Protein AF-A0A938RPZ4-F1 (afdb_monomer)

Secondary structure (DSSP, 8-state):
-------PPPPPHHHHHHHHHHHTT-------HHHHHHHHHHHHHHHHHHEEEEEEETTEEEEEE---

Nearest PDB structures (foldseek):
  8a3v-assembly1_C  TM=5.205E-01  e=1.461E+00  Vibrio cholerae

pLDDT: mean 83.16, std 11.36, range [51.19, 96.38]

Solvent-accessible surface area (backbone atoms only — not comparable to full-atom values): 4470 Å² total; per-residue (Å²): 133,85,81,76,77,78,81,77,75,88,71,59,66,68,60,54,49,53,54,51,32,58,74,68,73,43,86,76,75,72,69,52,64,65,59,54,52,51,47,41,68,74,60,31,71,76,51,45,72,45,38,45,82,72,49,74,56,96,90,43,76,43,67,49,66,74,74,136

Foldseek 3Di:
DDDDDPPDPDDDPVVVVVVVCVVVVNPPPVVPVVVQVVVCVVPDDPQNVFKDFRDADPNDTDIDGDDD

Structure (mmCIF, N/CA/C/O backbone):
data_AF-A0A938RPZ4-F1
#
_entry.id   AF-A0A938RPZ4-F1
#
loop_
_atom_site.group_PDB
_atom_site.id
_atom_site.type_symbol
_atom_site.label_atom_id
_atom_site.label_alt_id
_atom_site.label_comp_id
_atom_site.label_asym_id
_at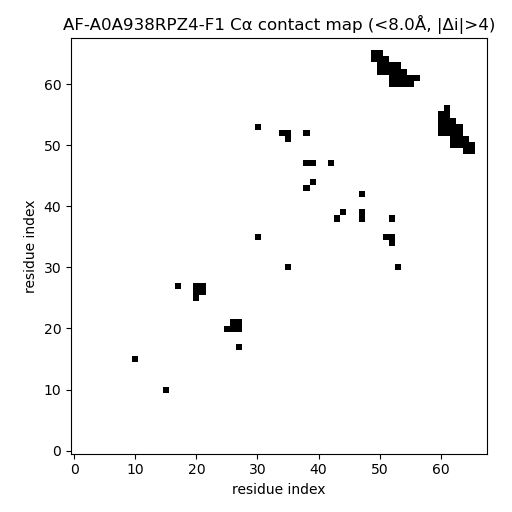om_site.label_entity_id
_atom_site.label_seq_id
_atom_site.pdbx_PDB_ins_code
_atom_site.Cartn_x
_atom_site.Cartn_y
_atom_site.Cartn_z
_atom_site.occupancy
_atom_site.B_iso_or_equiv
_atom_s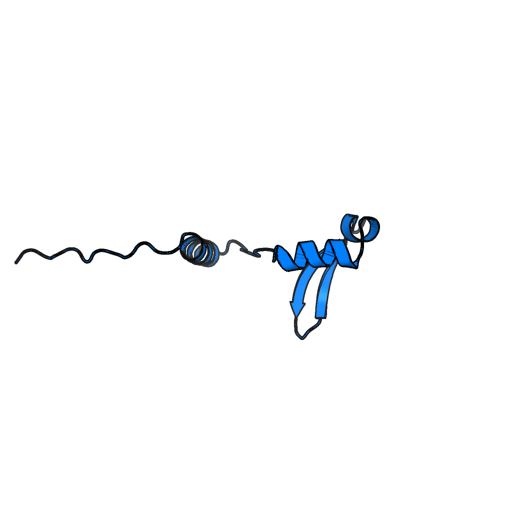ite.auth_seq_id
_atom_site.auth_comp_id
_atom_site.auth_asym_id
_atom_site.auth_atom_id
_atom_site.pdbx_PDB_model_num
ATOM 1 N N . MET A 1 1 ? -20.972 5.810 53.567 1.00 51.19 1 MET A N 1
ATOM 2 C CA . MET A 1 1 ? -21.475 5.316 52.261 1.00 51.19 1 MET A CA 1
ATOM 3 C C . MET A 1 1 ? -20.280 4.937 51.378 1.00 51.19 1 MET A C 1
ATOM 5 O O . MET A 1 1 ? -19.556 5.813 50.923 1.00 51.19 1 MET A O 1
ATOM 9 N N . ARG A 1 2 ? -19.976 3.638 51.228 1.00 60.78 2 ARG A N 1
ATOM 10 C CA . ARG A 1 2 ? -18.765 3.150 50.536 1.00 60.78 2 ARG A CA 1
ATOM 11 C C . ARG A 1 2 ? -18.956 3.288 49.020 1.00 60.78 2 ARG A C 1
ATOM 13 O O . ARG A 1 2 ? -19.787 2.587 48.448 1.00 60.78 2 ARG A O 1
ATOM 20 N N . ARG A 1 3 ? -18.226 4.202 48.369 1.00 62.12 3 ARG A N 1
ATOM 21 C CA . ARG A 1 3 ? -18.261 4.371 46.904 1.00 62.12 3 ARG A CA 1
ATOM 22 C C . ARG A 1 3 ? -17.776 3.073 46.247 1.00 62.12 3 ARG A C 1
ATOM 24 O O . ARG A 1 3 ? -16.594 2.752 46.321 1.00 62.12 3 ARG A O 1
ATOM 31 N N . ARG A 1 4 ? -18.683 2.308 45.629 1.00 62.69 4 ARG A N 1
ATOM 32 C CA . ARG A 1 4 ? -18.313 1.192 44.747 1.00 62.69 4 ARG A CA 1
ATOM 33 C C . ARG A 1 4 ? -17.569 1.781 43.550 1.00 62.69 4 ARG A C 1
ATOM 35 O O . ARG A 1 4 ? -18.159 2.506 42.753 1.00 62.69 4 ARG A O 1
ATOM 42 N N . THR A 1 5 ? -16.280 1.489 43.435 1.00 65.94 5 THR A N 1
ATOM 43 C CA . THR A 1 5 ? -15.488 1.791 42.244 1.00 65.94 5 THR A CA 1
ATOM 44 C C . THR A 1 5 ? -16.108 1.055 41.056 1.00 65.94 5 THR A C 1
ATOM 46 O O . THR A 1 5 ? -16.186 -0.174 41.039 1.00 65.94 5 THR A O 1
ATOM 49 N N . LYS A 1 6 ? -16.629 1.812 40.080 1.00 69.75 6 LYS A N 1
ATOM 50 C CA . LYS A 1 6 ? -17.129 1.262 38.813 1.00 69.75 6 LYS A CA 1
ATOM 51 C C . LYS A 1 6 ? -16.003 0.439 38.185 1.00 69.75 6 LYS A C 1
ATOM 53 O O . LYS A 1 6 ? -14.920 0.967 37.949 1.00 69.75 6 LYS A O 1
ATOM 58 N N . ARG A 1 7 ? -16.257 -0.845 37.922 1.00 67.44 7 ARG A N 1
ATOM 59 C CA . ARG A 1 7 ? -15.331 -1.697 37.168 1.00 67.44 7 ARG A CA 1
ATOM 60 C C . ARG A 1 7 ? -15.257 -1.153 35.742 1.00 67.44 7 ARG A C 1
ATOM 62 O O . ARG A 1 7 ? -16.235 -1.238 35.003 1.00 67.44 7 ARG A O 1
ATOM 69 N N . VAL A 1 8 ? -14.132 -0.537 35.395 1.00 73.75 8 VAL A N 1
ATOM 70 C CA . VAL A 1 8 ? -13.849 -0.093 34.027 1.00 73.75 8 VAL A CA 1
ATOM 71 C C . VAL A 1 8 ? -13.694 -1.352 33.177 1.00 73.75 8 VAL A C 1
ATOM 73 O O . VAL A 1 8 ? -12.928 -2.245 33.537 1.00 73.75 8 VAL A O 1
ATOM 76 N N . LYS A 1 9 ? -14.482 -1.472 32.104 1.00 79.62 9 LYS A N 1
ATOM 77 C CA . LYS A 1 9 ? -14.331 -2.584 31.160 1.00 79.62 9 LYS A CA 1
ATOM 78 C C . LYS A 1 9 ? -12.959 -2.463 30.483 1.00 79.62 9 LYS A C 1
ATOM 80 O O . LYS A 1 9 ? -12.593 -1.347 30.121 1.00 79.62 9 LYS A O 1
ATOM 85 N N . PRO A 1 10 ? -12.214 -3.566 30.303 1.00 78.94 10 PRO A N 1
ATOM 86 C CA . PRO A 1 10 ? -11.002 -3.535 29.497 1.00 78.94 10 PRO A CA 1
ATOM 87 C C . PRO A 1 10 ? -11.353 -3.097 28.067 1.00 78.94 10 PRO A C 1
ATOM 89 O O . PRO A 1 10 ? -12.264 -3.651 27.452 1.00 78.94 10 PRO A O 1
ATOM 92 N N . GLU A 1 11 ? -10.667 -2.068 27.574 1.00 82.50 11 GLU A N 1
ATOM 93 C CA . GLU A 1 11 ? -10.761 -1.596 26.189 1.00 82.50 11 GLU A CA 1
ATOM 94 C C . GLU A 1 11 ? -9.782 -2.391 25.306 1.00 82.50 11 GLU A C 1
ATOM 96 O O . GLU A 1 11 ? -8.762 -2.895 25.785 1.00 82.50 11 GLU A O 1
ATOM 101 N N . ILE A 1 12 ? -10.082 -2.516 24.010 1.00 88.06 12 ILE A N 1
ATOM 102 C CA . ILE A 1 12 ? -9.199 -3.195 23.056 1.00 88.06 12 ILE A CA 1
ATOM 103 C C . ILE A 1 12 ? -7.909 -2.377 22.922 1.00 88.06 12 ILE A C 1
ATOM 105 O O . ILE A 1 12 ? -7.942 -1.159 22.744 1.00 88.06 12 ILE A O 1
ATOM 109 N N . LEU A 1 13 ? -6.754 -3.048 22.977 1.00 84.00 13 LEU A N 1
ATOM 110 C CA . LEU A 1 13 ? -5.446 -2.388 22.917 1.00 84.00 13 LEU A CA 1
ATOM 111 C C . LEU A 1 13 ? -5.285 -1.523 21.657 1.00 84.00 13 LEU A C 1
ATOM 113 O O . LEU A 1 13 ? -4.726 -0.433 21.736 1.00 84.00 13 LEU A O 1
ATOM 117 N N . GLY A 1 14 ? -5.807 -1.985 20.518 1.00 81.25 14 GLY A N 1
ATOM 118 C CA . GLY A 1 14 ? -5.820 -1.224 19.267 1.00 81.25 14 GLY A CA 1
ATOM 119 C C . GLY A 1 14 ? -6.532 0.125 19.398 1.00 81.25 14 GLY A C 1
ATOM 120 O O . GLY A 1 14 ? -5.979 1.145 18.988 1.00 81.25 14 GLY A O 1
ATOM 121 N N . ASP A 1 15 ? -7.698 0.151 20.044 1.00 82.88 15 ASP A N 1
ATOM 122 C CA . ASP A 1 15 ? -8.497 1.368 20.228 1.00 82.88 15 ASP A CA 1
ATOM 123 C C . ASP A 1 15 ? -7.793 2.357 21.167 1.00 82.88 15 ASP A C 1
ATOM 125 O O . ASP A 1 15 ? -7.708 3.558 20.884 1.00 82.88 15 ASP A O 1
ATOM 129 N N . ILE A 1 16 ? -7.211 1.848 22.260 1.00 87.75 16 ILE A N 1
ATOM 130 C CA . ILE A 1 16 ? -6.415 2.654 23.194 1.00 87.75 16 ILE A CA 1
ATOM 131 C C . ILE A 1 16 ? -5.185 3.235 22.487 1.00 87.75 16 ILE A C 1
ATOM 133 O O . ILE A 1 16 ? -4.902 4.429 22.622 1.00 87.75 16 ILE A O 1
ATOM 137 N N . LEU A 1 17 ? -4.455 2.418 21.723 1.00 84.31 17 LEU A N 1
ATOM 138 C CA . LEU A 1 17 ? -3.259 2.848 21.000 1.00 84.31 17 LEU A CA 1
ATOM 139 C C . LEU A 1 17 ? -3.593 3.936 19.983 1.00 84.31 17 LEU A C 1
ATOM 141 O O . LEU A 1 17 ? -2.948 4.982 19.995 1.00 84.31 17 LEU A O 1
ATOM 145 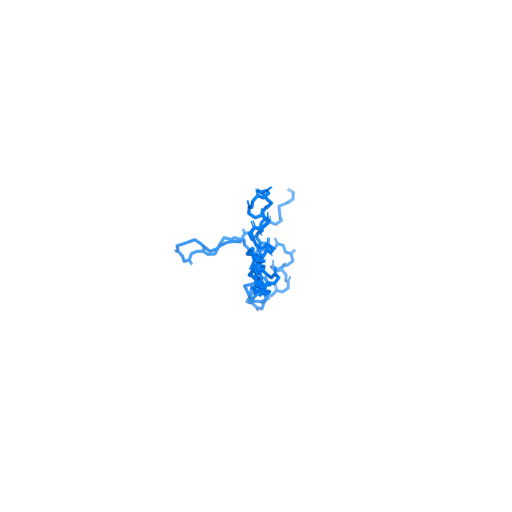N N . GLN A 1 18 ? -4.634 3.752 19.169 1.00 82.50 18 GLN A N 1
ATOM 146 C CA . GLN A 1 18 ? -5.077 4.779 18.223 1.00 82.50 18 GLN A CA 1
ATOM 147 C C . GLN A 1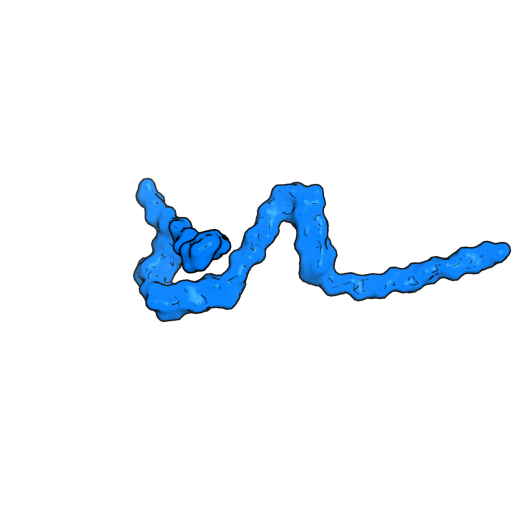 18 ? -5.413 6.095 18.931 1.00 82.50 18 GLN A C 1
ATOM 149 O O . GLN A 1 18 ? -4.959 7.165 18.516 1.00 82.50 18 GLN A O 1
ATOM 154 N N . LYS A 1 19 ? -6.163 6.026 20.037 1.00 84.06 19 LYS A N 1
ATOM 155 C CA . LYS A 1 19 ? -6.542 7.198 20.835 1.00 84.06 19 LYS A CA 1
ATOM 156 C C . LYS A 1 19 ? -5.323 7.926 21.408 1.00 84.06 19 LYS A C 1
ATOM 158 O O . LYS A 1 19 ? -5.266 9.156 21.358 1.00 84.06 19 LYS A O 1
ATOM 163 N N . ILE A 1 20 ? -4.343 7.190 21.934 1.00 88.25 20 ILE A N 1
ATOM 164 C CA . ILE A 1 20 ? -3.115 7.762 22.505 1.00 88.25 20 ILE A CA 1
ATOM 165 C C . ILE A 1 20 ? -2.231 8.371 21.415 1.00 88.25 20 ILE A C 1
ATOM 167 O O . ILE A 1 20 ? -1.749 9.490 21.590 1.00 88.25 20 ILE A O 1
ATOM 171 N N . LEU A 1 21 ? -2.032 7.674 20.295 1.00 85.81 21 LEU A N 1
ATOM 172 C CA . LEU A 1 21 ? -1.199 8.150 19.190 1.00 85.81 21 LEU A CA 1
ATOM 173 C C . LEU A 1 21 ? -1.780 9.426 18.577 1.00 85.81 21 LEU A C 1
ATOM 175 O O . LEU A 1 21 ? -1.055 10.408 18.419 1.00 85.81 21 LEU A O 1
ATOM 179 N N . LYS A 1 22 ? -3.105 9.470 18.379 1.00 81.88 22 LYS A N 1
ATOM 180 C CA . LYS A 1 22 ? -3.817 10.686 17.970 1.00 81.88 22 LYS A CA 1
ATOM 181 C C . LYS A 1 22 ? -3.630 11.822 18.980 1.00 81.88 22 LYS A C 1
ATOM 183 O O . LYS A 1 22 ? -3.314 12.935 18.580 1.00 81.88 22 LYS A O 1
ATOM 188 N N . LYS A 1 23 ? -3.771 11.552 20.287 1.00 88.50 23 LYS A N 1
ATOM 189 C CA .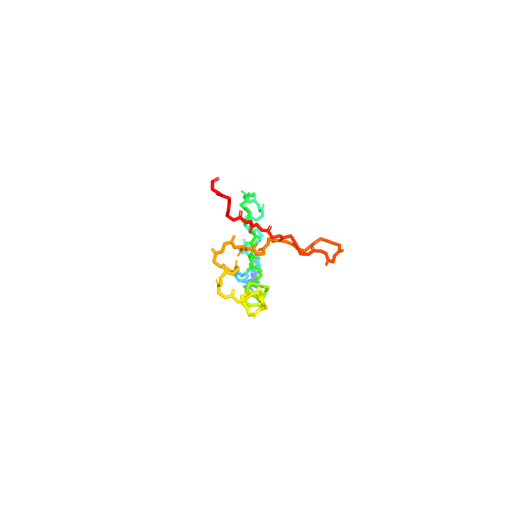 LYS A 1 23 ? -3.576 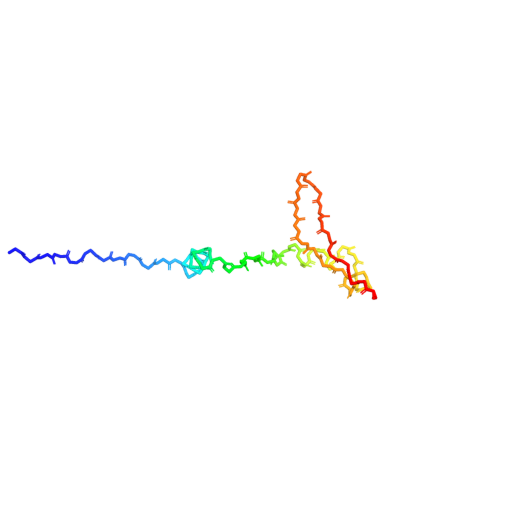12.563 21.350 1.00 88.50 23 LYS A CA 1
ATOM 190 C C . LYS A 1 23 ? -2.158 13.140 21.360 1.00 88.50 23 LYS A C 1
ATOM 192 O O . LYS A 1 23 ? -1.978 14.299 21.714 1.00 88.50 23 LYS A O 1
ATOM 197 N N . ARG A 1 24 ? -1.155 12.335 21.005 1.00 86.62 24 ARG A N 1
ATOM 198 C CA . ARG A 1 24 ? 0.253 12.749 20.966 1.00 86.62 24 ARG A CA 1
ATOM 199 C C . ARG A 1 24 ? 0.684 13.339 19.620 1.00 86.62 24 ARG A C 1
ATOM 201 O O . ARG A 1 24 ? 1.871 13.591 19.456 1.00 86.62 24 ARG A O 1
ATOM 208 N N . ASN A 1 25 ? -0.240 13.543 18.674 1.00 75.19 25 ASN A N 1
ATOM 209 C CA . ASN A 1 25 ? 0.071 13.931 17.292 1.00 75.19 25 ASN A CA 1
ATOM 210 C C . ASN A 1 25 ? 1.118 13.020 16.632 1.00 75.19 25 ASN A C 1
ATOM 212 O O . ASN A 1 25 ? 1.854 13.447 15.747 1.00 75.19 25 ASN A O 1
ATOM 216 N N . ILE A 1 26 ? 1.188 11.757 17.058 1.00 76.31 26 ILE A N 1
ATOM 217 C CA . ILE A 1 26 ? 2.047 10.771 16.418 1.00 76.31 26 ILE A CA 1
ATOM 218 C C . ILE A 1 26 ? 1.268 10.2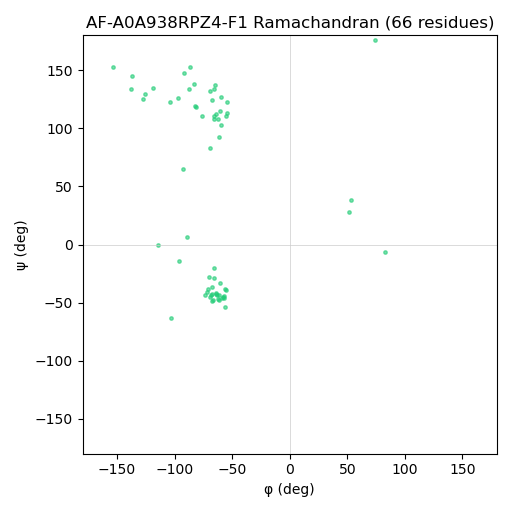65 15.206 1.00 76.31 26 ILE A C 1
ATOM 220 O O . ILE A 1 26 ? 0.171 9.725 15.394 1.00 76.31 26 ILE A O 1
ATOM 224 N N . PRO A 1 27 ? 1.788 10.430 13.976 1.00 65.12 27 PRO A N 1
ATOM 225 C CA . PRO A 1 27 ? 1.130 9.919 12.787 1.00 65.12 27 PRO A CA 1
ATOM 226 C C . PRO A 1 27 ? 0.990 8.402 12.905 1.00 65.12 27 PRO A C 1
ATOM 228 O O . PRO A 1 27 ? 1.942 7.649 12.730 1.00 65.12 27 PRO A O 1
ATOM 231 N N . HIS A 1 28 ? -0.214 7.939 13.225 1.00 65.50 28 HIS A N 1
ATOM 232 C CA . HIS A 1 28 ? -0.565 6.533 13.134 1.00 65.50 28 HIS A CA 1
ATOM 233 C C . HIS A 1 28 ? -1.188 6.295 11.764 1.00 65.50 28 HIS A C 1
ATOM 235 O O . HIS A 1 28 ? -2.374 5.999 11.634 1.00 65.50 28 HIS A O 1
ATOM 241 N N . THR A 1 29 ? -0.383 6.469 10.717 1.00 62.53 29 THR A N 1
ATOM 242 C CA . THR A 1 29 ? -0.670 5.845 9.429 1.00 62.53 29 THR A CA 1
ATOM 243 C C . THR A 1 29 ? -0.447 4.359 9.641 1.00 62.53 29 THR A C 1
ATOM 245 O O . THR A 1 29 ? 0.646 3.844 9.416 1.00 62.53 29 THR A O 1
ATOM 248 N N . SER A 1 30 ? -1.458 3.674 10.176 1.00 60.03 30 SER A N 1
ATOM 249 C CA . SER A 1 30 ? -1.524 2.226 10.065 1.00 60.03 30 SER A CA 1
ATOM 250 C C . SER A 1 30 ? -1.597 1.961 8.569 1.00 60.03 30 SER A C 1
ATOM 252 O O . SER A 1 30 ? -2.661 2.099 7.968 1.00 60.03 30 SER A O 1
ATOM 254 N N . THR A 1 31 ? -0.439 1.755 7.935 1.00 63.12 31 THR A N 1
ATOM 255 C CA . THR A 1 31 ? -0.379 1.365 6.534 1.00 63.12 31 THR A CA 1
ATOM 256 C C . THR A 1 31 ? -1.231 0.123 6.442 1.00 63.12 31 THR A C 1
ATOM 258 O O . THR A 1 31 ? -0.914 -0.889 7.073 1.00 63.12 31 THR A O 1
ATOM 261 N N . ASP A 1 32 ? -2.351 0.236 5.735 1.00 75.62 32 ASP A N 1
ATOM 262 C CA . ASP A 1 32 ? -3.293 -0.855 5.612 1.00 75.62 32 ASP A CA 1
ATOM 263 C C . ASP A 1 32 ? -2.528 -2.066 5.065 1.00 75.62 32 ASP A C 1
ATOM 265 O O . ASP A 1 32 ? -2.026 -2.080 3.938 1.00 75.62 32 ASP A O 1
ATOM 269 N N . ARG A 1 33 ? -2.365 -3.073 5.925 1.00 81.19 33 ARG A N 1
ATOM 270 C CA . ARG A 1 33 ? -1.554 -4.249 5.625 1.00 81.19 33 ARG A CA 1
ATOM 271 C C . ARG A 1 33 ? -2.174 -5.046 4.483 1.00 81.19 33 ARG A C 1
ATOM 273 O O . ARG A 1 33 ? -1.446 -5.686 3.726 1.00 81.19 33 ARG A O 1
ATOM 280 N N . HIS A 1 34 ? -3.497 -4.977 4.339 1.00 85.06 34 HIS A N 1
ATOM 281 C CA . HIS A 1 34 ? -4.203 -5.536 3.200 1.00 85.06 34 HIS A CA 1
ATOM 282 C C . HIS A 1 34 ? -3.859 -4.758 1.926 1.00 85.06 34 HIS A C 1
ATOM 284 O O . HIS A 1 34 ? -3.439 -5.375 0.950 1.00 85.06 34 HIS A O 1
ATOM 290 N N . LEU A 1 35 ? -3.919 -3.421 1.949 1.00 87.00 35 LEU A N 1
ATOM 291 C CA . LEU A 1 35 ? -3.520 -2.582 0.810 1.00 87.00 35 LEU A CA 1
ATOM 292 C C . LEU A 1 35 ? -2.071 -2.847 0.377 1.00 87.00 35 LEU A C 1
ATOM 294 O O . LEU A 1 35 ? -1.804 -3.011 -0.811 1.00 87.00 35 LEU A O 1
ATOM 298 N N . LEU A 1 36 ? -1.143 -2.949 1.328 1.00 88.81 36 LEU A N 1
ATOM 299 C CA . LEU A 1 36 ? 0.268 -3.219 1.051 1.00 88.81 36 LEU A CA 1
ATOM 300 C C . LEU A 1 36 ? 0.485 -4.604 0.417 1.00 88.81 36 LEU A C 1
ATOM 302 O O . LEU A 1 36 ? 1.264 -4.746 -0.528 1.00 88.81 36 LEU A O 1
ATOM 306 N N . ASN A 1 37 ? -0.220 -5.626 0.908 1.00 91.31 37 ASN A N 1
ATOM 307 C CA . ASN A 1 37 ? -0.153 -6.973 0.343 1.00 91.31 37 ASN A CA 1
ATOM 308 C C . ASN A 1 37 ? -0.776 -7.041 -1.056 1.00 91.31 37 ASN A C 1
ATOM 310 O O . ASN A 1 37 ? -0.190 -7.646 -1.954 1.00 91.31 37 ASN A O 1
ATOM 314 N N . THR A 1 38 ? -1.930 -6.405 -1.253 1.00 92.69 38 THR A N 1
ATOM 315 C CA . THR A 1 38 ? -2.603 -6.332 -2.554 1.00 92.69 38 THR A CA 1
ATOM 316 C C . THR A 1 38 ? -1.755 -5.574 -3.567 1.00 92.69 38 THR A C 1
ATOM 318 O O . THR A 1 38 ? -1.579 -6.058 -4.681 1.00 92.69 38 THR A O 1
ATOM 321 N N . TRP A 1 39 ? -1.143 -4.453 -3.169 1.00 93.62 39 TRP A N 1
ATOM 322 C CA . TRP A 1 39 ? -0.224 -3.694 -4.017 1.00 93.62 39 TRP A CA 1
ATOM 323 C C . TRP A 1 39 ? 0.929 -4.565 -4.515 1.00 93.62 39 TRP A C 1
ATOM 325 O O . TRP A 1 39 ? 1.106 -4.700 -5.721 1.00 93.62 39 TRP A O 1
ATOM 335 N N . ARG A 1 40 ? 1.653 -5.240 -3.606 1.00 93.94 40 ARG A N 1
ATOM 336 C CA . ARG A 1 40 ? 2.768 -6.137 -3.971 1.00 93.94 40 ARG A CA 1
ATOM 337 C C . ARG A 1 40 ? 2.363 -7.221 -4.967 1.00 93.94 40 ARG A C 1
ATOM 339 O O . ARG A 1 40 ? 3.143 -7.535 -5.860 1.00 93.94 40 ARG A O 1
ATOM 346 N N . ARG A 1 41 ? 1.165 -7.794 -4.814 1.00 96.19 41 ARG A N 1
ATOM 347 C CA . ARG A 1 41 ? 0.641 -8.813 -5.737 1.00 96.19 41 ARG A CA 1
ATOM 348 C C . ARG A 1 41 ? 0.271 -8.231 -7.100 1.00 96.19 41 ARG A C 1
ATOM 350 O O . ARG A 1 41 ? 0.508 -8.890 -8.101 1.00 96.19 41 ARG A O 1
ATOM 357 N N . ALA A 1 42 ? -0.294 -7.025 -7.132 1.00 96.19 42 ALA A N 1
ATOM 358 C CA . ALA A 1 42 ? -0.753 -6.386 -8.361 1.00 96.19 42 ALA A CA 1
ATOM 359 C C . ALA A 1 42 ? 0.402 -5.878 -9.236 1.00 96.19 42 ALA A C 1
ATOM 361 O O . ALA A 1 42 ? 0.375 -6.068 -10.447 1.00 96.19 42 ALA A O 1
ATOM 362 N N . VAL A 1 43 ? 1.411 -5.240 -8.634 1.00 95.88 43 VAL A N 1
ATOM 363 C CA . VAL A 1 43 ? 2.500 -4.586 -9.388 1.00 95.88 43 VAL A CA 1
ATOM 364 C C . VAL A 1 43 ? 3.752 -5.449 -9.542 1.00 95.88 43 VAL A C 1
ATOM 366 O O . VAL A 1 43 ? 4.627 -5.141 -10.349 1.00 95.88 43 VAL A O 1
ATOM 369 N N . GLY A 1 44 ? 3.860 -6.526 -8.764 1.00 96.38 44 GLY A N 1
ATOM 370 C CA . GLY A 1 44 ? 5.019 -7.409 -8.775 1.00 96.38 44 GLY A CA 1
ATOM 371 C C . GLY A 1 44 ? 6.268 -6.821 -8.095 1.00 96.38 44 GLY A C 1
ATOM 372 O O . GLY A 1 44 ? 6.280 -5.678 -7.627 1.00 96.38 44 GLY A O 1
ATOM 373 N N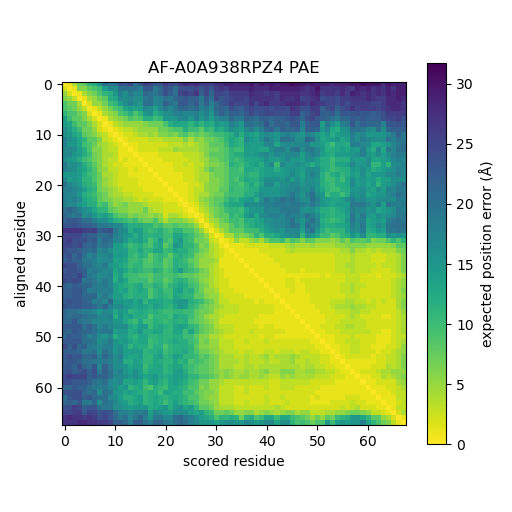 . PRO A 1 45 ? 7.347 -7.617 -8.003 1.00 95.06 45 PRO A N 1
ATOM 374 C CA . PRO A 1 45 ? 8.502 -7.305 -7.162 1.00 95.06 45 PRO A CA 1
ATOM 375 C C . PRO A 1 45 ? 9.302 -6.082 -7.628 1.00 95.06 45 PRO A C 1
ATOM 377 O O . PRO A 1 45 ? 9.770 -5.321 -6.788 1.00 95.06 45 PRO A O 1
ATOM 380 N N . GLN A 1 46 ? 9.438 -5.858 -8.940 1.00 94.81 46 GLN A N 1
ATOM 381 C CA . GLN A 1 46 ? 10.243 -4.750 -9.475 1.00 94.81 46 GLN A CA 1
ATOM 382 C C . GLN A 1 46 ? 9.639 -3.382 -9.140 1.00 94.81 46 GLN A C 1
ATOM 384 O O . GLN A 1 46 ? 10.334 -2.504 -8.636 1.00 94.81 46 GLN A O 1
ATOM 389 N N . ILE A 1 47 ? 8.332 -3.213 -9.360 1.00 95.19 47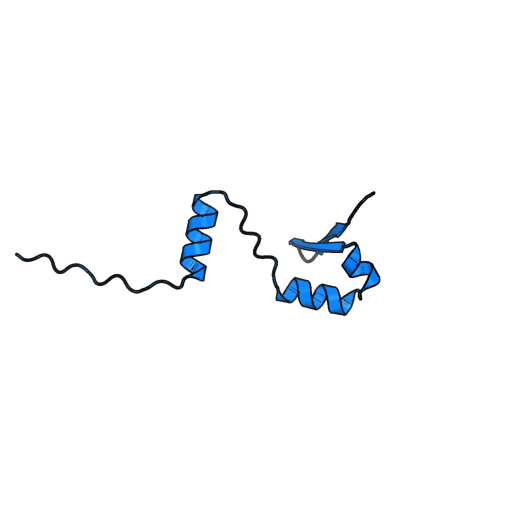 ILE A N 1
ATOM 390 C CA . ILE A 1 47 ? 7.638 -1.955 -9.058 1.00 95.19 47 ILE A CA 1
ATOM 391 C C . ILE A 1 47 ? 7.498 -1.787 -7.541 1.00 95.19 47 ILE A C 1
ATOM 393 O O . ILE A 1 47 ? 7.741 -0.701 -7.017 1.00 95.19 47 ILE A O 1
ATOM 397 N N . ALA A 1 48 ? 7.176 -2.856 -6.805 1.00 94.56 48 ALA A N 1
ATOM 398 C CA . ALA A 1 48 ? 7.046 -2.800 -5.348 1.00 94.56 48 ALA A CA 1
ATOM 399 C C . ALA A 1 48 ? 8.370 -2.507 -4.618 1.00 94.56 48 ALA A C 1
ATOM 401 O O . ALA A 1 48 ? 8.339 -2.067 -3.471 1.00 94.56 48 ALA A O 1
ATOM 402 N N . ALA A 1 49 ? 9.522 -2.735 -5.257 1.00 94.25 49 ALA A N 1
ATOM 403 C CA . ALA A 1 49 ? 10.824 -2.385 -4.694 1.00 94.25 49 ALA A CA 1
ATOM 404 C C . ALA A 1 49 ? 11.055 -0.867 -4.632 1.00 94.25 49 ALA A C 1
ATOM 406 O O . ALA A 1 49 ? 11.783 -0.398 -3.763 1.00 94.25 49 ALA A O 1
ATOM 407 N N . GLN A 1 50 ? 10.430 -0.106 -5.536 1.00 95.12 50 GLN A N 1
ATOM 408 C CA . GLN A 1 50 ? 10.624 1.343 -5.663 1.00 95.12 50 GLN A CA 1
ATOM 409 C C . GLN A 1 50 ? 9.373 2.156 -5.323 1.00 95.12 50 GLN A C 1
ATOM 411 O O . GLN A 1 50 ? 9.395 3.382 -5.397 1.00 95.12 50 GLN A O 1
ATOM 416 N N . THR A 1 51 ? 8.266 1.496 -4.974 1.00 94.38 51 THR A N 1
ATOM 417 C CA . THR A 1 51 ? 6.981 2.161 -4.756 1.00 94.38 51 THR A CA 1
ATOM 418 C C . THR A 1 51 ? 6.255 1.639 -3.525 1.00 94.38 51 THR A C 1
ATOM 420 O O . THR A 1 51 ? 6.292 0.448 -3.215 1.00 94.38 51 THR A O 1
ATOM 423 N N . SER A 1 52 ? 5.547 2.526 -2.824 1.00 90.94 52 SER A N 1
ATOM 424 C CA . SER A 1 52 ? 4.721 2.160 -1.670 1.00 90.94 52 SER A CA 1
ATOM 425 C C . SER A 1 52 ? 3.376 2.897 -1.677 1.00 90.94 52 SER A C 1
ATOM 427 O O . SER A 1 52 ? 3.347 4.107 -1.913 1.00 90.94 52 SER A O 1
ATOM 429 N N . PRO A 1 53 ? 2.248 2.200 -1.438 1.00 91.31 53 PRO A N 1
ATOM 430 C CA . PRO A 1 53 ? 0.941 2.840 -1.363 1.00 91.31 53 PRO A CA 1
ATOM 431 C C . PRO A 1 53 ? 0.859 3.710 -0.104 1.00 91.31 53 PRO A C 1
ATOM 433 O O . PRO A 1 53 ? 1.205 3.260 0.988 1.00 91.31 53 PRO A O 1
ATOM 436 N N . ASP A 1 54 ? 0.391 4.946 -0.257 1.00 87.44 54 ASP A N 1
ATOM 437 C CA . ASP A 1 54 ? 0.285 5.923 0.833 1.00 87.44 54 ASP A CA 1
ATOM 438 C C . ASP A 1 54 ? -1.161 6.059 1.313 1.00 87.44 54 ASP A C 1
ATOM 440 O O . ASP A 1 54 ? -1.509 5.724 2.444 1.00 87.44 54 ASP A O 1
ATOM 444 N N . THR A 1 55 ? -2.042 6.524 0.427 1.00 85.00 55 THR A N 1
ATOM 445 C CA . THR A 1 55 ? -3.429 6.832 0.778 1.00 85.00 55 THR A CA 1
ATOM 446 C C . THR A 1 55 ? -4.344 6.720 -0.431 1.00 85.00 55 THR A C 1
ATOM 448 O O . THR A 1 55 ? -3.917 6.936 -1.563 1.00 85.00 55 THR A O 1
ATOM 451 N N . VAL A 1 56 ? -5.619 6.420 -0.196 1.00 85.31 56 VAL A N 1
ATOM 452 C CA . VAL A 1 56 ? -6.662 6.491 -1.222 1.00 85.31 56 VAL A CA 1
ATOM 453 C C . VAL A 1 56 ? -7.488 7.748 -0.976 1.00 85.31 56 VAL A C 1
ATOM 455 O O . VAL A 1 56 ? -8.069 7.915 0.095 1.00 85.31 56 VAL A O 1
ATOM 458 N N . LYS A 1 57 ? -7.568 8.637 -1.968 1.00 86.00 57 LYS A N 1
ATOM 459 C CA . LYS A 1 57 ? -8.422 9.831 -1.918 1.00 86.00 57 LYS A CA 1
ATOM 460 C C . LYS A 1 57 ? -9.293 9.875 -3.162 1.00 86.00 57 LYS A C 1
ATOM 462 O O . LYS A 1 57 ? -8.778 9.854 -4.272 1.00 86.00 57 LYS A O 1
ATOM 467 N N . ARG A 1 58 ? -10.613 9.969 -2.963 1.00 91.00 58 ARG A N 1
ATOM 468 C CA . ARG A 1 58 ? -11.612 10.070 -4.047 1.00 91.00 58 ARG A CA 1
ATOM 469 C C . ARG A 1 58 ? -11.491 8.946 -5.094 1.00 91.00 58 ARG A C 1
ATOM 471 O O . ARG A 1 58 ? -11.630 9.193 -6.281 1.00 91.00 58 ARG A O 1
ATOM 478 N N . GLY A 1 59 ? -11.198 7.724 -4.644 1.00 88.88 59 GLY A N 1
ATOM 479 C CA . GLY A 1 59 ? -11.004 6.562 -5.521 1.00 88.88 59 GLY A CA 1
ATOM 480 C C . GLY A 1 59 ? -9.606 6.441 -6.140 1.00 88.88 59 GLY A C 1
ATOM 481 O O . GLY A 1 59 ? -9.303 5.409 -6.727 1.00 88.88 59 GLY A O 1
ATOM 482 N N . THR A 1 60 ? -8.729 7.432 -5.963 1.00 91.81 60 THR A N 1
ATOM 483 C CA . THR A 1 60 ? -7.356 7.398 -6.483 1.00 91.81 60 THR A CA 1
ATOM 484 C C . THR A 1 60 ? -6.377 6.941 -5.408 1.00 91.81 60 THR A C 1
ATOM 486 O O . THR A 1 60 ? -6.318 7.543 -4.332 1.00 91.81 60 THR A O 1
ATOM 489 N N . LEU A 1 61 ? -5.588 5.903 -5.702 1.00 91.00 61 LEU A N 1
ATOM 490 C CA . LEU A 1 61 ? -4.470 5.468 -4.864 1.00 91.00 61 LEU A CA 1
ATOM 491 C C . LEU A 1 61 ? -3.237 6.337 -5.141 1.00 91.00 61 LEU A C 1
ATOM 493 O O . LEU A 1 61 ? -2.711 6.353 -6.250 1.00 91.00 61 LEU A O 1
ATOM 497 N N . PHE A 1 62 ? -2.769 7.038 -4.114 1.00 90.88 62 PHE A N 1
ATOM 498 C CA . PHE A 1 62 ? -1.518 7.784 -4.129 1.00 90.88 62 PHE A CA 1
ATOM 499 C C . PHE A 1 62 ? -0.375 6.866 -3.711 1.00 90.88 62 PHE A C 1
ATOM 501 O O . PHE A 1 62 ? -0.475 6.140 -2.717 1.00 90.88 62 PHE A O 1
ATOM 508 N N . VAL A 1 63 ? 0.713 6.917 -4.472 1.00 92.50 63 VAL A N 1
ATOM 509 C CA . VAL A 1 63 ? 1.865 6.030 -4.329 1.00 92.50 63 VAL A CA 1
ATOM 510 C C . VAL A 1 63 ? 3.114 6.883 -4.168 1.00 92.50 63 VAL A C 1
ATOM 512 O O . VAL A 1 63 ? 3.348 7.801 -4.952 1.00 92.50 63 VAL A O 1
ATOM 515 N N . ARG A 1 64 ? 3.919 6.586 -3.148 1.00 92.38 64 ARG A N 1
ATOM 516 C CA . ARG A 1 64 ? 5.252 7.170 -2.988 1.00 92.38 64 ARG A CA 1
ATOM 517 C C . ARG A 1 64 ? 6.237 6.390 -3.836 1.00 92.38 64 ARG A C 1
ATOM 519 O O . ARG A 1 64 ? 6.191 5.161 -3.836 1.00 92.38 64 ARG A O 1
ATOM 526 N N . VAL A 1 65 ? 7.129 7.106 -4.505 1.00 94.50 65 VAL A N 1
ATOM 527 C CA . VAL A 1 65 ? 8.179 6.535 -5.347 1.00 94.50 65 VAL A CA 1
ATOM 528 C C . VAL A 1 65 ? 9.527 6.947 -4.777 1.00 94.50 65 VAL A C 1
ATOM 530 O O . VAL A 1 65 ? 9.708 8.108 -4.409 1.00 94.50 65 VAL A O 1
ATOM 533 N N . SER A 1 66 ? 10.455 6.002 -4.689 1.00 89.06 66 SER A N 1
ATOM 534 C CA . SER A 1 66 ? 11.854 6.287 -4.382 1.00 89.06 66 SER A CA 1
ATOM 535 C C . SER A 1 66 ? 12.448 7.092 -5.544 1.00 89.06 66 SER A C 1
ATOM 537 O O . SER A 1 66 ? 12.580 6.563 -6.647 1.00 89.06 66 SER A O 1
ATOM 539 N N . ALA A 1 67 ? 12.755 8.371 -5.331 1.00 78.00 67 ALA A N 1
ATOM 540 C CA . ALA A 1 67 ? 13.503 9.175 -6.297 1.00 78.00 67 ALA A CA 1
ATOM 541 C C . ALA A 1 67 ? 15.016 9.094 -5.989 1.00 78.00 67 ALA A C 1
ATOM 543 O O . ALA A 1 67 ? 15.354 8.950 -4.809 1.00 78.00 67 ALA A O 1
ATOM 544 N N . PRO A 1 68 ? 15.900 9.150 -7.006 1.00 63.47 68 PRO A N 1
ATOM 545 C CA . PRO A 1 68 ? 17.342 9.312 -6.807 1.00 63.47 68 PRO A CA 1
ATOM 546 C C . PRO A 1 68 ? 17.703 10.651 -6.153 1.00 63.47 68 PRO A C 1
ATOM 548 O O . PRO A 1 68 ? 16.956 11.636 -6.368 1.00 63.47 68 PRO A O 1
#

Sequence (68 aa):
MRRRTKRVKPEILGDILQKILKKRNIPHTSTDRHLLNTWRRAVGPQIAAQTSPDTVKRGTLFVRVSAP

Mean predicted aligned error: 10.75 Å

Radius of gyration: 19.66 Å; Cα contacts (8 Å, |Δi|>4): 41; chains: 1; bounding box: 39×23×62 Å